Protein AF-A0A2V7KYK0-F1 (afdb_monomer)

Solvent-accessible surface area (backbone atoms only — not comparable to full-atom values): 6645 Å² total; per-residue (Å²): 87,64,73,44,36,27,67,74,42,71,42,61,65,91,53,31,48,58,36,34,31,75,44,101,46,13,29,37,40,36,42,33,38,69,57,74,81,48,58,65,58,26,52,39,36,32,52,40,29,45,52,46,31,56,33,46,62,73,43,48,62,60,68,63,25,61,32,65,76,41,86,59,58,31,48,67,54,40,38,76,42,29,94,59,45,47,61,46,55,46,83,44,98,34,11,17,29,33,42,39,39,27,89,46,67,69,48,23,54,20,43,36,42,34,37,51,52,48,22,64,75,66,74,30,58,56,81,87,128

pLDDT: mean 90.57, std 11.92, range [32.62, 98.75]

Radius of gyration: 13.69 Å; Cα contacts (8 Å, |Δi|>4): 241; chains: 1; bounding box: 33×32×34 Å

Secondary structure (DSSP, 8-state):
-HHHHHHHHSS-SSSEEEEEEEE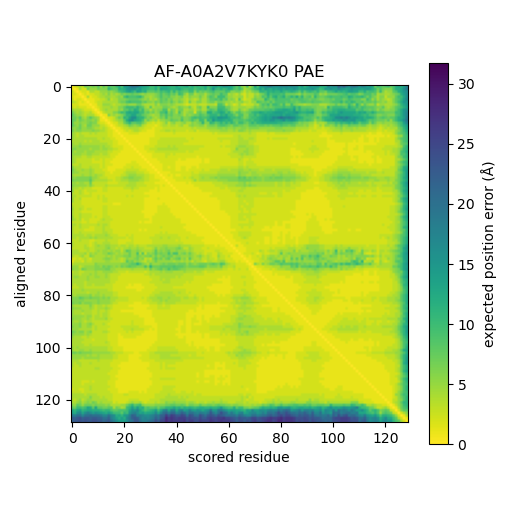TTEEEEEEEES-TT-HHHHHHHHHHHHHHHHHHHTT--HHHHHHHTSPPTTHHHHHHTGGG-EEEEEEETTEEEEEEE-S-HHHHHHHHHHHHHHHHHHTPPP---

Foldseek 3Di:
DQVLCCVLQVDGLVQKAWEWAADPFFTKIDIFGNDLVPVVSQVSQLVSLVVVQVCLLCLHPVSVCSVVVHDQFLSVVSSVCSVFWHWDWDRDSGHIMIDIGGPDVSSRVSSVSRSVSVCVVSVHDYPDD

Structure (mmCIF, N/CA/C/O backbone):
data_AF-A0A2V7KYK0-F1
#
_entry.id   AF-A0A2V7KYK0-F1
#
loop_
_atom_site.group_PDB
_atom_site.id
_atom_site.type_symbol
_atom_site.label_atom_id
_atom_site.label_alt_id
_atom_site.label_comp_id
_atom_site.label_asym_id
_atom_site.label_entity_id
_atom_site.label_seq_id
_atom_site.pdbx_PDB_ins_code
_atom_site.Cartn_x
_atom_site.Cartn_y
_atom_site.Cartn_z
_atom_site.occupancy
_atom_site.B_iso_or_equiv
_atom_site.auth_seq_id
_atom_site.auth_comp_id
_atom_site.auth_asym_id
_atom_site.auth_atom_id
_atom_site.pdbx_PDB_model_num
ATOM 1 N N . MET A 1 1 ? 12.470 -11.228 3.660 1.00 70.94 1 MET A N 1
ATOM 2 C CA . MET A 1 1 ? 11.588 -10.232 3.024 1.00 70.94 1 MET A CA 1
ATOM 3 C C . MET A 1 1 ? 11.741 -10.276 1.511 1.00 70.94 1 MET A C 1
ATOM 5 O O . MET A 1 1 ? 10.728 -10.392 0.851 1.00 70.94 1 MET A O 1
ATOM 9 N N . GLN A 1 2 ? 12.964 -10.324 0.975 1.00 69.69 2 GLN A N 1
ATOM 10 C CA . GLN A 1 2 ? 13.203 -10.191 -0.468 1.00 69.69 2 GLN A CA 1
ATOM 11 C C . GLN A 1 2 ? 12.551 -11.238 -1.363 1.00 69.69 2 GLN A C 1
ATOM 13 O O . GLN A 1 2 ? 11.723 -10.913 -2.203 1.00 69.69 2 GLN A O 1
ATOM 18 N N . GLU A 1 3 ? 12.869 -12.508 -1.132 1.00 73.69 3 GLU A N 1
ATOM 19 C CA . GLU A 1 3 ? 12.295 -13.618 -1.899 1.00 73.69 3 GLU A CA 1
ATOM 20 C C . GLU A 1 3 ? 10.766 -13.662 -1.767 1.00 73.69 3 GLU A C 1
ATOM 22 O O . GLU A 1 3 ? 10.053 -13.943 -2.725 1.00 73.69 3 GLU A O 1
ATOM 27 N N . ARG A 1 4 ? 10.251 -13.303 -0.585 1.00 79.75 4 ARG A N 1
ATOM 28 C CA . ARG A 1 4 ? 8.810 -13.223 -0.309 1.00 79.75 4 ARG A CA 1
ATOM 29 C C . ARG A 1 4 ? 8.159 -12.046 -1.036 1.00 79.75 4 ARG A C 1
ATOM 31 O O . ARG A 1 4 ? 7.073 -12.203 -1.575 1.00 79.75 4 ARG A O 1
ATOM 38 N N . GLY A 1 5 ? 8.835 -10.901 -1.098 1.00 75.44 5 GLY A N 1
ATOM 39 C CA . GLY A 1 5 ? 8.429 -9.736 -1.876 1.00 75.44 5 GLY A CA 1
ATOM 40 C C . GLY A 1 5 ? 8.379 -10.050 -3.367 1.00 75.44 5 GLY A C 1
ATOM 41 O O . GLY A 1 5 ? 7.354 -9.816 -3.995 1.00 75.44 5 GLY A O 1
ATOM 42 N N . ALA A 1 6 ? 9.424 -10.678 -3.909 1.00 78.12 6 ALA A N 1
ATOM 43 C CA . ALA A 1 6 ? 9.454 -11.114 -5.302 1.00 78.12 6 ALA A CA 1
ATOM 44 C C . ALA A 1 6 ? 8.341 -12.123 -5.622 1.00 78.12 6 ALA A C 1
ATOM 46 O O . ALA A 1 6 ? 7.702 -12.024 -6.666 1.00 78.12 6 ALA A O 1
ATOM 47 N N . HIS A 1 7 ? 8.054 -13.048 -4.704 1.00 77.56 7 HIS A N 1
ATOM 48 C CA . HIS A 1 7 ? 6.959 -14.004 -4.857 1.00 77.56 7 HIS A CA 1
ATOM 49 C C . HIS A 1 7 ? 5.573 -13.335 -4.838 1.00 77.56 7 HIS A C 1
ATOM 51 O O . HIS A 1 7 ? 4.716 -13.678 -5.646 1.00 77.56 7 HIS A O 1
ATOM 57 N N . VAL A 1 8 ? 5.351 -12.370 -3.939 1.00 78.19 8 VAL A N 1
ATOM 58 C CA . VAL A 1 8 ? 4.050 -11.695 -3.764 1.00 78.19 8 VAL A CA 1
ATOM 59 C C . VAL A 1 8 ? 3.799 -10.618 -4.827 1.00 78.19 8 VAL A C 1
ATOM 61 O O . VAL A 1 8 ? 2.662 -10.437 -5.264 1.00 78.19 8 VAL A O 1
ATOM 64 N N . MET A 1 9 ? 4.838 -9.889 -5.239 1.00 79.62 9 MET A N 1
ATOM 65 C CA . MET A 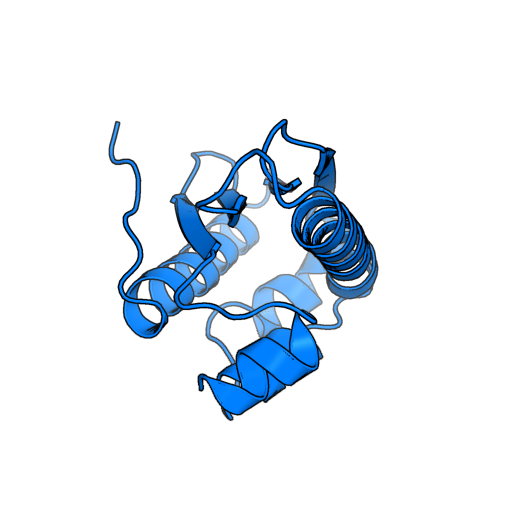1 9 ? 4.741 -8.782 -6.199 1.00 79.62 9 MET A CA 1
ATOM 66 C C . MET A 1 9 ? 5.013 -9.208 -7.642 1.00 79.62 9 MET A C 1
ATOM 68 O O . MET A 1 9 ? 4.661 -8.485 -8.568 1.00 79.62 9 MET A O 1
ATOM 72 N N . GLY A 1 10 ? 5.670 -10.353 -7.850 1.00 76.81 10 GLY A N 1
ATOM 73 C CA . GLY A 1 10 ? 6.100 -10.822 -9.168 1.00 76.81 10 GLY A CA 1
ATOM 74 C C . GLY A 1 10 ? 7.275 -10.039 -9.765 1.00 76.81 10 GLY A C 1
ATOM 75 O O . GLY A 1 10 ? 7.608 -10.241 -10.931 1.00 76.81 10 GLY A O 1
ATOM 76 N N . VAL A 1 11 ? 7.899 -9.141 -8.995 1.00 75.12 11 VAL A N 1
ATOM 77 C CA . VAL A 1 11 ? 9.041 -8.327 -9.429 1.00 75.12 11 VAL A CA 1
ATOM 78 C C . VAL A 1 11 ? 10.137 -8.292 -8.378 1.00 75.12 11 VAL A C 1
ATOM 80 O O . VAL A 1 11 ? 9.877 -8.336 -7.177 1.00 75.12 11 VAL A O 1
ATOM 83 N N . ASP A 1 12 ? 11.376 -8.174 -8.845 1.00 77.00 12 ASP A N 1
ATOM 84 C CA . ASP A 1 12 ? 12.519 -7.945 -7.973 1.00 77.00 12 ASP A CA 1
ATOM 85 C C . ASP A 1 12 ? 12.468 -6.529 -7.370 1.00 77.00 12 ASP A C 1
ATOM 87 O O . ASP A 1 12 ? 12.298 -5.512 -8.055 1.00 77.00 12 ASP A O 1
ATOM 91 N N . GLN A 1 13 ? 12.613 -6.497 -6.051 1.00 68.12 13 GLN A N 1
ATOM 92 C CA . GLN A 1 13 ? 12.573 -5.311 -5.212 1.00 68.12 13 GLN A CA 1
ATOM 93 C C . GLN A 1 13 ? 13.872 -4.498 -5.214 1.00 68.12 13 GLN A C 1
ATOM 95 O O . GLN A 1 13 ? 13.848 -3.353 -4.793 1.00 68.12 13 GLN A O 1
ATOM 100 N N . TYR A 1 14 ? 15.003 -5.033 -5.685 1.00 73.19 14 TYR A N 1
ATOM 101 C CA . TYR A 1 14 ? 16.217 -4.226 -5.889 1.00 73.19 14 TYR A CA 1
ATOM 102 C C . TYR A 1 14 ? 16.135 -3.346 -7.129 1.00 73.19 14 TYR A C 1
ATOM 104 O O . TYR A 1 14 ? 16.791 -2.310 -7.246 1.00 73.19 14 TYR A O 1
ATOM 112 N N . THR A 1 15 ? 15.327 -3.782 -8.083 1.00 82.19 15 THR A N 1
ATOM 113 C CA . THR A 1 15 ? 15.163 -3.138 -9.378 1.00 82.19 15 THR A CA 1
ATOM 114 C C . THR A 1 15 ? 13.842 -2.362 -9.461 1.00 82.19 15 THR A C 1
ATOM 116 O O . THR A 1 15 ? 13.514 -1.796 -10.505 1.00 82.19 15 THR A O 1
ATOM 119 N N . SER A 1 16 ? 13.118 -2.275 -8.341 1.00 85.00 16 SER A N 1
ATOM 120 C CA . SER A 1 16 ? 11.879 -1.515 -8.170 1.00 85.00 16 SER A CA 1
ATOM 121 C C . SER A 1 16 ? 11.945 -0.703 -6.872 1.00 85.00 16 SER A C 1
ATOM 123 O O . SER A 1 16 ? 12.514 -1.161 -5.889 1.00 85.00 16 SER A O 1
ATOM 125 N N . ALA A 1 17 ? 11.379 0.497 -6.843 1.00 87.44 17 ALA A N 1
ATOM 126 C CA . ALA A 1 17 ? 11.409 1.379 -5.683 1.00 87.44 17 ALA A CA 1
ATOM 127 C C . ALA A 1 17 ? 10.003 1.571 -5.114 1.00 87.44 17 ALA A C 1
ATOM 129 O O . ALA A 1 17 ? 9.077 1.933 -5.844 1.00 87.44 17 ALA A O 1
ATOM 130 N N . HIS A 1 18 ? 9.867 1.363 -3.804 1.00 89.81 18 HIS A N 1
ATOM 131 C CA . HIS A 1 18 ? 8.663 1.729 -3.070 1.00 89.81 18 HIS A CA 1
ATOM 132 C C . HIS A 1 18 ? 8.757 3.162 -2.548 1.00 89.81 18 HIS A C 1
ATOM 134 O O . HIS A 1 18 ? 9.802 3.585 -2.053 1.00 89.81 18 HIS A O 1
ATOM 140 N N . VAL A 1 19 ? 7.633 3.872 -2.580 1.00 93.38 19 VAL A N 1
ATOM 141 C CA . VAL A 1 19 ? 7.412 5.099 -1.809 1.00 93.38 19 VAL A CA 1
ATOM 142 C C . VAL A 1 19 ? 6.114 4.928 -1.036 1.00 93.38 19 VAL A C 1
ATOM 144 O O . VAL A 1 19 ? 5.080 4.604 -1.616 1.00 93.38 19 VAL A O 1
ATOM 147 N N . PHE A 1 20 ? 6.167 5.167 0.269 1.00 94.62 20 PHE A N 1
ATOM 148 C CA . PHE A 1 20 ? 4.997 5.148 1.143 1.00 94.62 20 PHE A CA 1
ATOM 149 C C . PHE A 1 20 ? 4.869 6.535 1.757 1.00 94.62 20 PHE A C 1
ATOM 151 O O . PHE A 1 20 ? 5.779 6.995 2.447 1.00 94.62 20 PHE A O 1
ATOM 158 N N . GLU A 1 21 ? 3.763 7.221 1.516 1.00 94.75 21 GLU A N 1
ATOM 159 C CA . GLU A 1 21 ? 3.609 8.620 1.909 1.00 94.75 21 GLU A CA 1
ATOM 160 C C . GLU A 1 21 ? 2.297 8.830 2.653 1.00 94.75 21 GLU A C 1
ATOM 162 O O . GLU A 1 21 ? 1.235 8.391 2.206 1.00 94.75 21 GLU A O 1
ATOM 167 N N . ASP A 1 22 ? 2.399 9.515 3.786 1.00 96.69 22 ASP A N 1
ATOM 168 C CA . ASP A 1 22 ? 1.253 9.930 4.580 1.00 96.69 22 ASP A CA 1
ATOM 169 C C . ASP A 1 22 ? 0.652 11.188 3.953 1.00 96.69 22 ASP A C 1
ATOM 171 O O . ASP A 1 22 ? 1.365 12.108 3.559 1.00 96.69 22 ASP A O 1
ATOM 175 N N . LEU A 1 23 ? -0.672 11.231 3.863 1.00 97.50 23 LEU A N 1
ATOM 176 C CA . LEU A 1 23 ? -1.426 12.371 3.352 1.00 97.50 23 LEU A CA 1
ATOM 177 C C . LEU A 1 23 ? -2.488 12.783 4.384 1.00 97.50 23 LEU A C 1
ATOM 179 O O . LEU A 1 23 ? -2.899 11.946 5.194 1.00 97.50 23 LEU A O 1
ATOM 183 N N . PRO A 1 24 ? -2.966 14.043 4.379 1.00 97.44 24 PRO A N 1
ATOM 184 C CA . PRO A 1 24 ? -3.907 14.528 5.397 1.00 97.44 24 PRO A CA 1
ATOM 185 C C . PRO A 1 24 ? -5.196 13.698 5.530 1.00 97.44 24 PRO A C 1
ATOM 187 O O . PRO A 1 24 ? -5.754 13.585 6.615 1.00 97.44 24 PRO A O 1
ATOM 190 N N . ASP A 1 25 ? -5.652 13.093 4.437 1.00 97.50 25 ASP A N 1
ATOM 191 C CA . ASP A 1 25 ? -6.845 12.246 4.320 1.00 97.50 25 ASP A CA 1
ATOM 192 C C . ASP A 1 25 ? -6.493 10.757 4.103 1.00 97.50 25 ASP A C 1
ATOM 194 O O . ASP A 1 25 ? -7.287 10.006 3.539 1.00 97.50 25 ASP A O 1
ATOM 198 N N . GLY A 1 26 ? -5.296 10.310 4.505 1.00 98.31 26 GLY A N 1
ATOM 199 C CA . GLY A 1 26 ? -4.869 8.905 4.450 1.00 98.31 26 GLY A CA 1
ATOM 200 C C . GLY A 1 26 ? -3.425 8.755 3.976 1.00 98.31 26 GLY A C 1
ATOM 201 O O . GLY A 1 26 ? -2.501 9.186 4.650 1.00 98.31 26 GLY A O 1
ATOM 202 N N . GLY A 1 27 ? -3.197 8.152 2.811 1.00 98.06 27 GLY A N 1
ATOM 203 C CA . GLY A 1 27 ? -1.854 8.099 2.225 1.00 98.06 27 GLY A CA 1
ATOM 204 C C . GLY A 1 27 ? -1.793 7.459 0.844 1.00 98.06 27 GLY A C 1
ATOM 205 O O . GLY A 1 27 ? -2.831 7.163 0.241 1.00 98.06 27 GLY A O 1
ATOM 206 N N . ARG A 1 28 ? -0.580 7.268 0.324 1.00 97.44 28 ARG A N 1
ATOM 207 C CA . ARG A 1 28 ? -0.324 6.592 -0.956 1.00 97.44 28 ARG A CA 1
ATOM 208 C C . ARG A 1 28 ? 0.819 5.588 -0.859 1.00 97.44 28 ARG A C 1
ATOM 210 O O . ARG A 1 28 ? 1.791 5.799 -0.135 1.00 97.44 28 ARG A O 1
ATOM 217 N N . VAL A 1 29 ? 0.710 4.528 -1.654 1.00 96.06 29 VAL A N 1
ATOM 218 C CA . VAL A 1 29 ? 1.799 3.587 -1.934 1.00 96.06 29 VAL A CA 1
ATOM 219 C C . VAL A 1 29 ? 2.114 3.663 -3.415 1.00 96.06 29 VAL A C 1
ATOM 221 O O . VAL A 1 29 ? 1.218 3.510 -4.239 1.00 96.06 29 VAL A O 1
ATOM 224 N N . VAL A 1 30 ? 3.377 3.883 -3.751 1.00 96.12 30 VAL A N 1
ATOM 225 C CA . VAL A 1 30 ? 3.886 3.872 -5.122 1.00 96.12 30 VAL A CA 1
ATOM 226 C C . VAL A 1 30 ? 4.892 2.743 -5.244 1.00 96.12 30 VAL A C 1
ATOM 228 O O . VAL A 1 30 ? 5.743 2.581 -4.370 1.00 96.12 30 VAL A O 1
ATOM 231 N N . LEU A 1 31 ? 4.814 2.002 -6.342 1.00 94.19 31 LEU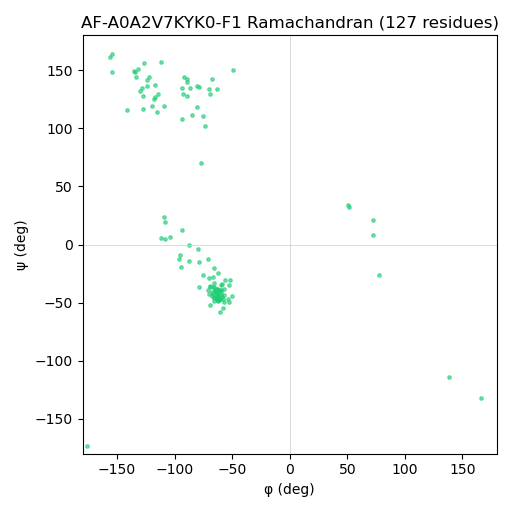 A N 1
ATOM 232 C CA . LEU A 1 31 ? 5.841 1.061 -6.756 1.00 94.19 31 LEU A CA 1
ATOM 233 C C . LEU A 1 31 ? 6.218 1.386 -8.198 1.00 94.19 31 LEU A C 1
ATOM 235 O O . LEU A 1 31 ? 5.381 1.292 -9.094 1.00 94.19 31 LEU A O 1
ATOM 239 N N . ASP A 1 32 ? 7.470 1.778 -8.414 1.00 94.81 32 ASP A N 1
ATOM 240 C CA . ASP A 1 32 ? 7.995 2.129 -9.734 1.00 94.81 32 ASP A CA 1
ATOM 241 C C . ASP A 1 32 ? 9.207 1.253 -10.082 1.00 94.81 32 ASP A C 1
ATOM 243 O O . ASP A 1 32 ? 10.032 0.913 -9.236 1.00 94.81 32 ASP A O 1
ATOM 247 N N . ARG A 1 33 ? 9.334 0.898 -11.359 1.00 94.12 33 ARG A N 1
ATOM 248 C CA . ARG A 1 33 ? 10.477 0.189 -11.931 1.00 94.12 33 ARG A CA 1
ATOM 249 C C . ARG A 1 33 ? 11.635 1.153 -12.179 1.00 94.12 33 ARG A C 1
ATOM 251 O O . ARG A 1 33 ? 11.446 2.230 -12.758 1.00 94.12 33 ARG A O 1
ATOM 258 N N . ASN A 1 34 ? 12.850 0.747 -11.808 1.00 91.50 34 ASN A N 1
ATOM 259 C CA . ASN A 1 34 ? 14.041 1.566 -12.031 1.00 91.50 34 ASN A CA 1
ATOM 260 C C . ASN A 1 34 ? 14.334 1.738 -13.528 1.00 91.50 34 ASN A C 1
ATOM 262 O O . ASN A 1 34 ? 14.527 2.869 -13.970 1.00 91.50 34 ASN A O 1
ATOM 266 N N . ASP A 1 35 ? 14.279 0.656 -14.304 1.00 92.12 35 ASP A N 1
ATOM 267 C CA . ASP A 1 35 ? 14.417 0.682 -15.762 1.00 92.12 35 ASP A CA 1
ATOM 268 C C . ASP A 1 35 ? 13.066 0.991 -16.448 1.00 92.12 35 ASP A C 1
ATOM 270 O O . ASP A 1 35 ? 12.160 0.154 -16.412 1.00 92.12 35 ASP A O 1
ATOM 274 N N . PRO A 1 36 ? 12.894 2.164 -17.090 1.00 91.94 36 PRO A N 1
ATOM 275 C CA . PRO A 1 36 ? 11.646 2.516 -17.768 1.00 91.94 36 PRO A CA 1
ATOM 276 C C . PRO A 1 36 ? 11.393 1.709 -19.054 1.00 91.94 36 PRO A C 1
ATOM 278 O O . PRO A 1 36 ? 10.285 1.758 -19.586 1.00 91.94 36 PRO A O 1
ATOM 281 N N . SER A 1 37 ? 12.393 0.987 -19.571 1.00 94.81 37 SER A N 1
ATOM 282 C CA . SER A 1 37 ? 12.266 0.151 -20.769 1.00 94.81 37 SER A CA 1
ATOM 283 C C . SER A 1 37 ? 11.785 -1.275 -20.470 1.00 94.81 37 SER A C 1
ATOM 285 O O . SER A 1 37 ? 11.308 -1.969 -21.372 1.00 94.81 37 SER A O 1
ATOM 287 N N . ASP A 1 38 ? 11.814 -1.694 -19.200 1.00 94.88 38 ASP A N 1
ATOM 288 C CA . ASP A 1 38 ? 11.338 -3.001 -18.740 1.00 94.88 38 ASP A CA 1
ATOM 289 C C . ASP A 1 38 ? 9.801 -3.035 -18.665 1.00 94.88 38 ASP A C 1
ATOM 291 O O . ASP A 1 38 ? 9.166 -3.048 -17.605 1.00 94.88 38 ASP A O 1
ATOM 295 N N . THR A 1 39 ? 9.169 -3.021 -19.841 1.00 94.81 39 THR A N 1
ATOM 296 C CA . THR A 1 39 ? 7.706 -2.971 -19.962 1.00 94.81 39 THR A CA 1
ATOM 297 C C . THR A 1 39 ? 7.016 -4.194 -19.359 1.00 94.81 39 THR A C 1
ATOM 299 O O . THR A 1 39 ? 5.844 -4.107 -18.990 1.00 94.81 39 THR A O 1
ATOM 302 N N . ALA A 1 40 ? 7.711 -5.332 -19.259 1.00 94.56 40 ALA A N 1
ATOM 303 C CA . ALA A 1 40 ? 7.184 -6.536 -18.633 1.00 94.56 40 ALA A CA 1
ATOM 304 C C . ALA A 1 40 ? 7.045 -6.341 -17.120 1.00 94.56 40 ALA A C 1
ATOM 306 O O . ALA A 1 40 ? 5.940 -6.503 -16.601 1.00 94.56 40 ALA A O 1
ATOM 307 N N . ALA A 1 41 ? 8.107 -5.900 -16.437 1.00 93.19 41 ALA A N 1
ATOM 308 C CA . ALA A 1 41 ? 8.041 -5.612 -15.007 1.00 93.19 41 ALA A CA 1
ATOM 309 C C . ALA A 1 41 ? 7.040 -4.490 -14.691 1.00 93.19 41 ALA A C 1
ATOM 311 O O . ALA A 1 41 ? 6.278 -4.605 -13.734 1.00 93.19 41 ALA A O 1
ATOM 312 N N . ILE A 1 42 ? 6.967 -3.446 -15.525 1.00 96.19 42 ILE A N 1
ATOM 313 C CA . ILE A 1 42 ? 5.985 -2.360 -15.363 1.00 96.19 42 ILE A CA 1
ATOM 314 C C . ILE A 1 42 ? 4.545 -2.897 -15.414 1.00 96.19 42 ILE A C 1
ATOM 316 O O . ILE A 1 42 ? 3.716 -2.517 -14.585 1.00 96.19 42 ILE A O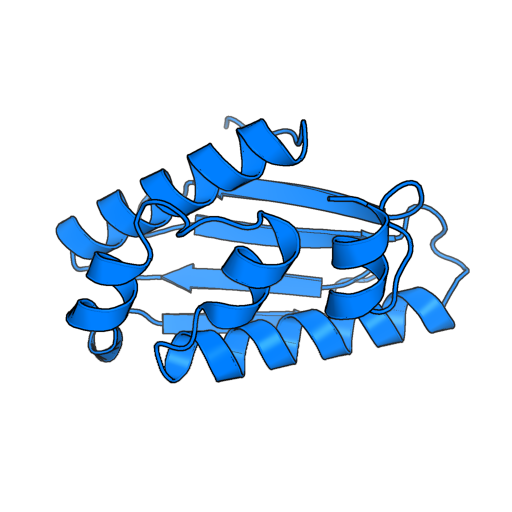 1
ATOM 320 N N . ARG A 1 43 ? 4.228 -3.802 -16.354 1.00 96.25 43 ARG A N 1
ATOM 321 C CA . ARG A 1 43 ? 2.901 -4.441 -16.415 1.00 96.25 43 ARG A CA 1
ATOM 322 C C . ARG A 1 43 ? 2.617 -5.281 -15.171 1.00 96.25 43 ARG A C 1
ATOM 324 O O . ARG A 1 43 ? 1.509 -5.195 -14.645 1.00 96.25 43 ARG A O 1
ATOM 331 N N . THR A 1 44 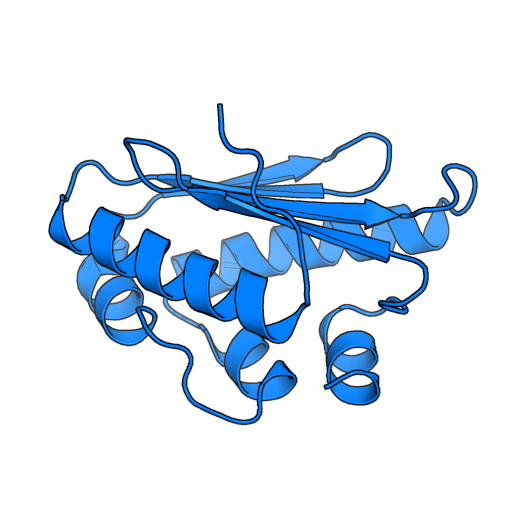? 3.601 -6.038 -14.687 1.00 95.44 44 THR A N 1
ATOM 332 C CA . THR A 1 44 ? 3.469 -6.837 -13.460 1.00 95.44 44 THR A CA 1
ATOM 333 C C . THR A 1 44 ? 3.199 -5.956 -12.241 1.00 95.44 44 THR A C 1
ATOM 335 O O . THR A 1 44 ? 2.267 -6.229 -11.491 1.00 95.44 44 THR A O 1
ATOM 338 N N . ILE A 1 45 ? 3.931 -4.849 -12.086 1.00 95.06 45 ILE A N 1
ATOM 339 C CA . ILE A 1 45 ? 3.714 -3.876 -11.005 1.00 95.06 45 ILE A CA 1
ATOM 340 C C . ILE A 1 45 ? 2.289 -3.315 -11.046 1.00 95.06 45 ILE A C 1
ATOM 342 O O . ILE A 1 45 ? 1.606 -3.276 -10.026 1.00 95.06 45 ILE A O 1
ATOM 346 N N . ARG A 1 46 ? 1.804 -2.908 -12.223 1.00 97.31 46 ARG A N 1
ATOM 347 C CA . ARG A 1 46 ? 0.440 -2.373 -12.374 1.00 97.31 46 ARG A CA 1
ATOM 348 C C . ARG A 1 46 ? -0.633 -3.394 -12.012 1.00 97.31 46 ARG A C 1
ATOM 350 O O . ARG A 1 46 ? -1.614 -3.043 -11.362 1.00 97.31 46 ARG A O 1
ATOM 357 N N . ALA A 1 47 ? -0.459 -4.652 -12.421 1.00 96.19 47 ALA A N 1
ATOM 358 C CA . ALA A 1 47 ? -1.357 -5.733 -12.020 1.00 96.19 47 ALA A CA 1
ATOM 359 C C . ALA A 1 47 ? -1.344 -5.914 -10.495 1.00 96.19 47 ALA A C 1
ATOM 361 O O . ALA A 1 47 ? -2.398 -5.890 -9.864 1.00 96.19 47 ALA A O 1
ATOM 362 N N . HIS A 1 48 ? -0.154 -5.961 -9.894 1.00 94.94 48 HIS A N 1
ATOM 363 C CA . HIS A 1 48 ? 0.000 -6.095 -8.451 1.00 94.94 48 HIS A CA 1
ATOM 364 C C . HIS A 1 48 ? -0.706 -4.975 -7.666 1.00 94.94 48 HIS A C 1
ATOM 366 O O . HIS A 1 48 ? -1.403 -5.248 -6.688 1.00 94.94 48 HIS A O 1
ATOM 372 N N . ILE A 1 49 ? -0.582 -3.720 -8.108 1.00 96.44 49 ILE A N 1
ATOM 373 C CA . ILE A 1 49 ? -1.218 -2.564 -7.461 1.00 96.44 49 ILE A CA 1
ATOM 374 C C . ILE A 1 49 ? -2.756 -2.640 -7.531 1.00 96.44 49 ILE A C 1
ATOM 376 O O . ILE A 1 49 ? -3.427 -2.361 -6.536 1.00 96.44 49 ILE A O 1
ATOM 380 N N . ARG A 1 50 ? -3.332 -3.091 -8.653 1.00 97.12 50 ARG A N 1
ATOM 381 C CA . ARG A 1 50 ? -4.787 -3.335 -8.768 1.00 97.12 50 ARG A CA 1
ATOM 382 C C . ARG A 1 50 ? -5.257 -4.478 -7.871 1.00 97.12 50 ARG A C 1
ATOM 384 O O . ARG A 1 50 ? -6.336 -4.414 -7.274 1.00 97.12 50 ARG A O 1
ATOM 391 N N . ASP A 1 51 ? -4.434 -5.511 -7.725 1.00 95.69 51 ASP A N 1
ATOM 392 C CA . ASP A 1 51 ? -4.747 -6.606 -6.816 1.00 95.69 51 ASP A CA 1
ATOM 393 C C . ASP A 1 51 ? -4.651 -6.172 -5.343 1.00 95.69 51 ASP A C 1
ATOM 395 O O . ASP A 1 51 ? -5.332 -6.751 -4.495 1.00 95.69 51 ASP A O 1
ATOM 399 N N . ILE A 1 52 ? -3.800 -5.191 -5.008 1.00 94.50 52 ILE A N 1
ATOM 400 C CA . ILE A 1 52 ? -3.781 -4.556 -3.680 1.00 94.50 52 ILE A CA 1
ATOM 401 C C . ILE A 1 52 ? -5.080 -3.787 -3.452 1.00 94.50 52 ILE A C 1
ATOM 403 O O . ILE A 1 52 ? -5.707 -3.985 -2.415 1.00 94.50 52 ILE A O 1
ATOM 407 N N . GLU A 1 53 ? -5.509 -2.953 -4.406 1.00 97.25 53 GLU A N 1
ATOM 408 C CA . GLU A 1 53 ? -6.780 -2.222 -4.300 1.00 97.25 53 GLU A CA 1
ATOM 409 C C . GLU A 1 53 ? -7.940 -3.183 -4.007 1.00 97.25 53 GLU A C 1
ATOM 411 O O . GLU A 1 53 ? -8.702 -2.972 -3.063 1.00 97.25 53 GLU A O 1
ATOM 416 N N . THR A 1 54 ? -8.044 -4.264 -4.783 1.00 97.25 54 THR A N 1
ATOM 417 C CA . THR A 1 54 ? -9.120 -5.254 -4.643 1.00 97.25 54 THR A CA 1
ATOM 418 C C . THR A 1 54 ? -9.083 -5.947 -3.280 1.00 97.25 54 THR A C 1
ATOM 420 O O . THR A 1 54 ? -10.104 -6.012 -2.593 1.00 97.25 54 THR A O 1
ATOM 423 N N . ALA A 1 55 ? -7.911 -6.435 -2.860 1.00 96.25 55 ALA A N 1
ATOM 424 C CA . ALA A 1 55 ? -7.757 -7.129 -1.582 1.00 96.25 55 ALA A CA 1
ATOM 425 C C . ALA A 1 55 ? -8.043 -6.199 -0.392 1.00 96.25 55 ALA A C 1
ATOM 427 O O . ALA A 1 55 ? -8.813 -6.544 0.505 1.00 96.25 55 ALA A O 1
ATOM 428 N N . PHE A 1 56 ? -7.503 -4.980 -0.410 1.00 97.06 56 PHE A N 1
ATOM 429 C CA . PHE A 1 56 ? -7.655 -4.046 0.703 1.00 97.06 56 PHE A CA 1
ATOM 430 C C . PHE A 1 56 ? -9.097 -3.545 0.832 1.00 97.06 56 PHE A C 1
ATOM 432 O O . PHE A 1 56 ? -9.602 -3.451 1.950 1.00 97.06 56 PHE A O 1
ATOM 439 N N . ARG A 1 57 ? -9.814 -3.338 -0.284 1.00 96.94 57 ARG A N 1
ATOM 440 C CA . ARG A 1 57 ? -11.265 -3.063 -0.263 1.00 96.94 57 ARG A CA 1
ATOM 441 C C . ARG A 1 57 ? -12.064 -4.183 0.409 1.00 96.94 57 ARG A C 1
ATOM 443 O O . ARG A 1 57 ? -13.057 -3.910 1.080 1.00 96.94 57 ARG A O 1
ATOM 450 N N . ALA A 1 58 ? -11.629 -5.435 0.265 1.00 96.62 58 ALA A N 1
ATOM 451 C CA . ALA A 1 58 ? -12.233 -6.582 0.942 1.00 96.62 58 ALA A CA 1
ATOM 452 C C . ALA A 1 58 ? -11.796 -6.729 2.417 1.00 96.62 58 ALA A C 1
ATOM 454 O O . ALA A 1 58 ? -12.314 -7.594 3.125 1.00 96.62 58 ALA A O 1
ATOM 455 N N . GLY A 1 59 ? -10.876 -5.888 2.904 1.00 95.31 59 GLY A N 1
ATOM 456 C CA . GLY A 1 59 ? -10.262 -6.019 4.227 1.00 95.31 59 GLY A CA 1
ATOM 457 C C . GLY A 1 59 ? -9.262 -7.177 4.324 1.00 95.31 59 GLY A C 1
ATOM 458 O O . GLY A 1 59 ? -8.993 -7.662 5.424 1.00 95.31 59 GLY A O 1
ATOM 459 N N . ASP A 1 60 ? -8.742 -7.644 3.187 1.00 96.44 60 ASP A N 1
ATOM 460 C CA . ASP A 1 60 ? -7.713 -8.676 3.108 1.00 96.44 60 ASP A CA 1
ATOM 461 C C . ASP A 1 60 ? -6.315 -8.045 3.031 1.00 96.44 60 ASP A C 1
ATOM 463 O O . ASP A 1 60 ? -5.905 -7.493 2.009 1.00 96.44 60 ASP A O 1
ATOM 467 N N . PHE A 1 61 ? -5.567 -8.165 4.129 1.00 94.12 61 PHE A N 1
ATOM 468 C CA . PHE A 1 61 ? -4.190 -7.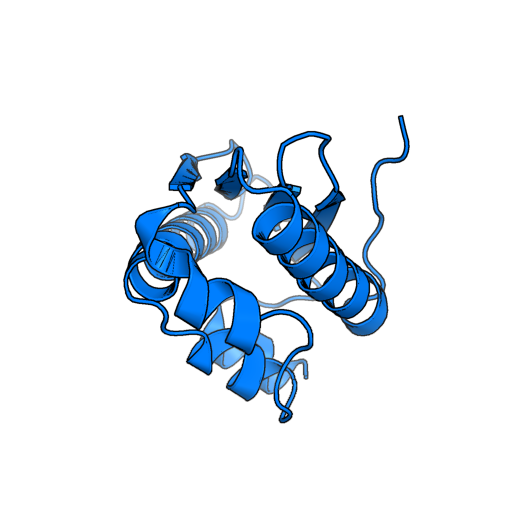682 4.273 1.00 94.12 61 PHE A CA 1
ATOM 469 C C . PHE A 1 61 ? -3.158 -8.824 4.301 1.00 94.12 61 PHE A C 1
ATOM 471 O O . PHE A 1 61 ? -2.023 -8.636 4.745 1.00 94.12 61 PHE A O 1
ATOM 478 N N . SER A 1 62 ? -3.522 -10.013 3.807 1.00 89.12 62 SER A N 1
ATOM 479 C CA . SER A 1 62 ? -2.656 -11.201 3.810 1.00 89.12 62 SER A CA 1
ATOM 480 C C . SER A 1 62 ? -1.320 -10.989 3.087 1.00 89.12 62 SER A C 1
ATOM 482 O O . SER A 1 62 ? -0.283 -11.435 3.579 1.00 89.12 62 SER A O 1
ATOM 484 N N . LYS A 1 63 ? -1.307 -10.255 1.966 1.00 86.94 63 LYS A N 1
ATOM 485 C CA . LYS A 1 63 ? -0.091 -9.971 1.180 1.00 86.94 63 LYS A CA 1
ATOM 486 C C . LYS A 1 63 ? 1.004 -9.268 2.001 1.00 86.94 63 LYS A C 1
ATOM 488 O O . LYS A 1 63 ? 2.107 -9.814 2.081 1.00 86.94 63 LYS A O 1
ATOM 493 N N . PRO A 1 64 ? 0.747 -8.116 2.660 1.00 80.12 64 PRO A N 1
ATOM 494 C CA . PRO A 1 64 ? 1.693 -7.542 3.614 1.00 80.12 64 PRO A CA 1
ATOM 495 C C . PRO A 1 64 ? 2.187 -8.552 4.657 1.00 80.12 64 PRO A C 1
ATOM 497 O O . PRO A 1 64 ? 3.390 -8.649 4.899 1.00 80.12 64 PRO A O 1
ATOM 500 N N . PHE A 1 65 ? 1.298 -9.366 5.232 1.00 86.69 65 PHE A N 1
ATOM 501 C CA . PHE A 1 65 ? 1.701 -10.338 6.253 1.00 86.69 65 PHE A CA 1
ATOM 502 C C . PHE A 1 65 ? 2.670 -11.387 5.702 1.00 86.69 65 PHE A C 1
ATOM 504 O O . PHE A 1 65 ? 3.642 -11.735 6.368 1.00 86.69 65 PHE A O 1
ATOM 511 N N . GLN A 1 66 ? 2.470 -11.848 4.466 1.00 81.44 66 GLN A N 1
ATOM 512 C CA . GLN A 1 66 ? 3.386 -12.775 3.795 1.00 81.44 66 GLN A CA 1
ATOM 513 C C . GLN A 1 66 ? 4.771 -12.144 3.579 1.00 81.44 66 GLN A C 1
ATOM 515 O O . GLN A 1 66 ? 5.799 -12.752 3.904 1.00 81.44 66 GLN A O 1
ATOM 520 N N . VAL A 1 67 ? 4.819 -10.898 3.098 1.00 80.94 67 VAL A N 1
ATOM 521 C CA . VAL A 1 67 ? 6.081 -10.175 2.856 1.00 80.94 67 VAL A CA 1
ATOM 522 C C . VAL A 1 67 ? 6.851 -9.932 4.159 1.00 80.94 67 VAL A C 1
ATOM 524 O O . VAL A 1 67 ? 8.074 -10.118 4.196 1.00 80.94 67 VAL A O 1
ATOM 527 N N . HIS A 1 68 ? 6.148 -9.597 5.245 1.00 83.25 68 HIS A N 1
ATOM 528 C CA . HIS A 1 68 ? 6.759 -9.217 6.522 1.00 83.25 68 HIS A CA 1
ATOM 529 C C . HIS A 1 68 ? 6.868 -10.359 7.545 1.00 83.25 68 HIS A C 1
ATOM 531 O O . HIS A 1 68 ? 7.649 -10.240 8.480 1.00 83.25 68 HIS A O 1
ATOM 537 N N . ALA A 1 69 ? 6.206 -11.504 7.326 1.00 86.25 69 ALA A N 1
ATOM 538 C CA . ALA A 1 69 ? 6.089 -12.625 8.280 1.00 86.25 69 ALA A CA 1
ATOM 539 C C . ALA A 1 69 ? 5.602 -12.197 9.675 1.00 86.25 69 ALA A C 1
ATOM 541 O O . ALA A 1 69 ? 5.983 -12.779 10.686 1.00 86.25 69 ALA A O 1
ATOM 542 N N . GLN A 1 70 ? 4.764 -11.167 9.717 1.00 85.50 70 GLN A N 1
ATOM 543 C CA . GLN A 1 70 ? 4.107 -10.686 10.922 1.00 85.50 70 GLN A CA 1
ATOM 544 C C . GLN A 1 70 ? 2.839 -9.937 10.538 1.00 85.50 70 GLN A C 1
ATOM 546 O O . GLN A 1 70 ? 2.688 -9.501 9.392 1.00 85.50 70 GLN A O 1
ATOM 551 N N . GLN A 1 71 ? 1.945 -9.765 11.504 1.00 87.94 71 GLN A N 1
ATOM 552 C CA . GLN A 1 71 ? 0.843 -8.831 11.350 1.00 87.94 71 GLN A CA 1
ATOM 553 C C . GLN A 1 71 ? 1.415 -7.417 11.211 1.00 87.94 71 GLN A C 1
ATOM 555 O O . GLN A 1 71 ? 2.325 -7.028 11.942 1.00 87.94 71 GLN A O 1
ATOM 560 N N . VAL A 1 72 ? 0.911 -6.670 10.235 1.00 92.56 72 VAL A N 1
ATOM 561 C CA . VAL A 1 72 ? 1.355 -5.299 9.986 1.00 92.56 72 VAL A CA 1
ATOM 562 C C . VAL A 1 72 ? 0.497 -4.345 10.824 1.00 92.56 72 VAL A C 1
ATOM 564 O O . VAL A 1 72 ? -0.732 -4.431 10.738 1.00 92.56 72 VAL A O 1
ATOM 567 N N . PRO A 1 73 ? 1.104 -3.446 11.617 1.00 96.50 73 PRO A N 1
ATOM 568 C CA . PRO A 1 73 ? 0.386 -2.419 12.372 1.00 96.50 73 PRO A CA 1
ATOM 569 C C . PRO A 1 73 ? -0.623 -1.628 11.518 1.00 96.50 73 PRO A C 1
ATOM 571 O O . PRO A 1 73 ? -0.469 -1.514 10.301 1.00 96.50 73 PRO A O 1
ATOM 574 N N . GLY A 1 74 ? -1.702 -1.144 12.133 1.00 97.06 74 GLY A N 1
ATOM 575 C CA . GLY A 1 74 ? -2.811 -0.454 11.460 1.00 97.06 74 GLY A CA 1
ATOM 576 C C . GLY A 1 74 ? -3.811 -1.349 10.709 1.00 97.06 74 GLY A C 1
ATOM 577 O O . GLY A 1 74 ? -4.982 -0.988 10.589 1.00 97.06 74 GLY A O 1
ATOM 578 N N . THR A 1 75 ? -3.416 -2.541 10.242 1.00 97.19 75 THR A N 1
ATOM 579 C CA . THR A 1 75 ? -4.264 -3.353 9.339 1.00 97.19 75 THR A CA 1
ATOM 580 C C . THR A 1 75 ? -5.564 -3.871 9.962 1.00 97.19 75 THR A C 1
ATOM 582 O O . THR A 1 75 ? -6.577 -3.925 9.265 1.00 97.19 75 THR A O 1
ATOM 585 N N . GLU A 1 76 ? -5.593 -4.187 11.261 1.00 97.06 76 GLU A N 1
ATOM 586 C CA . GLU A 1 76 ? -6.839 -4.594 11.936 1.00 97.06 76 GLU A CA 1
ATOM 587 C C . GLU A 1 76 ? -7.851 -3.445 11.991 1.00 97.06 76 GLU A C 1
ATOM 589 O O . GLU A 1 76 ? -9.004 -3.617 11.602 1.00 97.06 76 GLU A O 1
ATOM 594 N N . VAL A 1 77 ? -7.409 -2.236 12.351 1.00 98.31 77 VAL A N 1
ATOM 595 C CA . VAL A 1 77 ? -8.278 -1.049 12.355 1.00 98.31 77 VAL A CA 1
ATOM 596 C C . VAL A 1 77 ? -8.748 -0.723 10.938 1.00 98.31 77 VAL A C 1
ATOM 598 O O . VAL A 1 77 ? -9.928 -0.444 10.728 1.00 98.31 77 VAL A O 1
ATOM 601 N N . MET A 1 78 ? -7.863 -0.811 9.939 1.00 98.31 78 MET A N 1
ATOM 602 C CA . MET A 1 78 ? -8.245 -0.616 8.536 1.00 98.31 78 MET A CA 1
ATOM 603 C C . MET A 1 78 ? -9.305 -1.636 8.086 1.00 98.31 78 MET A C 1
ATOM 605 O O . MET A 1 78 ? -10.252 -1.274 7.389 1.00 98.31 78 MET A O 1
ATOM 609 N N . LYS A 1 79 ? -9.199 -2.897 8.520 1.00 97.81 79 LYS A N 1
ATOM 610 C CA . LYS A 1 79 ? -10.176 -3.956 8.232 1.00 97.81 79 LYS A CA 1
ATOM 611 C C . LYS A 1 79 ? -11.527 -3.709 8.904 1.00 97.81 79 LYS A C 1
ATOM 613 O O . LYS A 1 79 ? -12.570 -3.881 8.264 1.00 97.81 79 LYS A O 1
ATOM 618 N N . GLU A 1 80 ? -11.521 -3.303 10.172 1.00 98.12 80 GLU A N 1
ATOM 619 C CA . GLU A 1 80 ? -12.727 -2.939 10.926 1.00 98.12 80 GLU A CA 1
ATOM 620 C C . GLU A 1 80 ? -13.431 -1.723 10.310 1.00 98.12 80 GLU A C 1
ATOM 622 O O . GLU A 1 80 ? -14.657 -1.689 10.209 1.00 98.12 80 GLU A O 1
ATOM 627 N N . ARG A 1 81 ? -12.652 -0.746 9.832 1.00 97.75 81 ARG A N 1
ATOM 628 C CA . ARG A 1 81 ? -13.130 0.511 9.240 1.00 97.75 81 ARG A CA 1
ATOM 629 C C . ARG A 1 81 ? -13.258 0.468 7.718 1.00 97.75 81 ARG A C 1
ATOM 631 O O . ARG A 1 81 ? -13.490 1.506 7.108 1.00 97.75 81 ARG A O 1
ATOM 638 N N . ARG A 1 82 ? -13.189 -0.706 7.080 1.00 96.75 82 ARG A N 1
ATOM 639 C CA . ARG A 1 82 ? -13.158 -0.831 5.606 1.00 96.75 82 ARG A CA 1
ATOM 640 C C . ARG A 1 82 ? -14.280 -0.085 4.873 1.00 96.75 82 ARG A C 1
ATOM 642 O O . ARG A 1 82 ? -14.076 0.383 3.763 1.00 96.75 82 ARG A O 1
ATOM 649 N N . ALA A 1 83 ? -15.456 0.052 5.493 1.00 97.56 83 ALA A N 1
ATOM 650 C CA . ALA A 1 83 ? -16.606 0.736 4.900 1.00 97.56 83 ALA A CA 1
ATOM 651 C C . ALA A 1 83 ? -16.388 2.246 4.691 1.00 97.56 83 ALA A C 1
ATOM 653 O O . ALA A 1 83 ? -17.099 2.851 3.894 1.00 97.56 83 ALA A O 1
ATOM 654 N N . VAL A 1 84 ? -15.424 2.848 5.397 1.00 98.19 84 VAL A N 1
ATOM 655 C CA . VAL A 1 84 ? -15.090 4.278 5.305 1.00 98.19 84 VAL A CA 1
ATOM 656 C C . VAL A 1 84 ? -13.720 4.534 4.669 1.00 98.19 84 VAL A C 1
ATOM 658 O O . VAL A 1 84 ? -13.294 5.684 4.601 1.00 98.19 84 VAL A O 1
ATOM 661 N N . ILE A 1 85 ? -13.039 3.491 4.175 1.00 98.62 85 ILE A N 1
ATOM 662 C CA . ILE A 1 85 ? -11.745 3.616 3.496 1.00 98.62 85 ILE A CA 1
ATOM 663 C C . ILE A 1 85 ? -11.917 3.336 2.002 1.00 98.62 85 ILE A C 1
ATOM 665 O O . ILE A 1 85 ? -12.297 2.243 1.587 1.00 98.62 85 ILE A O 1
ATOM 669 N N . GLY A 1 86 ? -11.601 4.335 1.184 1.00 98.56 86 GLY A N 1
ATOM 670 C CA . GLY A 1 86 ? -11.487 4.204 -0.261 1.00 98.56 86 GLY A CA 1
ATOM 671 C C . GLY A 1 86 ? -10.071 3.810 -0.673 1.00 98.56 86 GLY A C 1
ATOM 672 O O . GLY A 1 86 ? -9.093 4.342 -0.150 1.00 98.56 86 GLY A O 1
ATOM 673 N N . TYR A 1 87 ? -9.968 2.923 -1.657 1.00 98.50 87 TYR A N 1
ATOM 674 C CA . TYR A 1 87 ? -8.710 2.552 -2.310 1.00 98.50 87 TYR A CA 1
ATOM 675 C C . TYR A 1 87 ? -8.851 2.799 -3.806 1.00 98.50 87 TYR A C 1
ATOM 677 O O . TYR A 1 87 ? -9.889 2.443 -4.358 1.00 98.50 87 TYR A O 1
ATOM 685 N N . GLU A 1 88 ? -7.850 3.375 -4.458 1.00 98.50 88 GLU A N 1
ATOM 686 C CA . GLU A 1 88 ? -7.877 3.664 -5.897 1.00 98.50 88 GLU A CA 1
ATOM 687 C C . GLU A 1 88 ? -6.502 3.399 -6.507 1.00 98.50 88 GLU A C 1
ATOM 689 O O . GLU A 1 88 ? -5.530 4.057 -6.127 1.00 98.50 88 GLU A O 1
ATOM 694 N N . ALA A 1 89 ? -6.411 2.421 -7.413 1.00 98.06 89 ALA A N 1
ATOM 695 C CA . ALA A 1 89 ? -5.196 2.150 -8.167 1.00 98.06 89 ALA A CA 1
ATOM 696 C C . ALA A 1 89 ? -5.114 3.008 -9.436 1.00 98.06 89 ALA A C 1
ATOM 698 O O . ALA A 1 89 ? -6.053 3.047 -10.231 1.00 98.06 89 ALA A O 1
ATOM 699 N N . THR A 1 90 ? -3.943 3.592 -9.683 1.00 98.19 90 THR A N 1
ATOM 700 C CA . THR A 1 90 ? -3.644 4.346 -10.905 1.00 98.19 90 THR A CA 1
ATOM 701 C C . THR A 1 90 ? -2.355 3.837 -11.541 1.00 98.19 90 THR A C 1
ATOM 703 O O . THR A 1 90 ? -1.335 3.645 -10.873 1.00 98.19 90 THR A O 1
ATOM 706 N N . ASP A 1 91 ? -2.384 3.635 -12.858 1.00 97.94 91 ASP A N 1
ATOM 707 C CA . ASP A 1 91 ? -1.186 3.306 -13.629 1.00 97.94 91 ASP A CA 1
ATOM 708 C C . ASP A 1 91 ? -0.255 4.520 -13.709 1.00 97.94 91 ASP A C 1
ATOM 710 O O . ASP A 1 91 ? -0.665 5.626 -14.060 1.00 97.94 91 ASP A O 1
ATOM 714 N N . ARG A 1 92 ? 1.036 4.293 -13.469 1.00 97.12 92 ARG A N 1
ATOM 715 C CA . ARG A 1 92 ? 2.101 5.289 -13.625 1.00 97.12 92 ARG A CA 1
ATOM 716 C C . ARG A 1 92 ? 3.010 4.917 -14.791 1.00 97.12 92 ARG A C 1
ATOM 718 O O . ARG A 1 92 ? 3.120 3.732 -15.116 1.00 97.12 92 ARG A O 1
ATOM 725 N N . PRO A 1 93 ? 3.740 5.867 -15.408 1.00 96.25 93 PRO A N 1
ATOM 726 C CA . PRO A 1 93 ? 4.644 5.562 -16.520 1.00 96.25 93 PRO A CA 1
ATOM 727 C C . PRO A 1 93 ? 5.643 4.436 -16.223 1.00 96.25 93 PRO A C 1
ATOM 729 O O . PRO A 1 93 ? 5.928 3.635 -17.107 1.00 96.25 93 PRO A O 1
ATOM 732 N N . ARG A 1 94 ? 6.112 4.337 -14.972 1.00 95.50 94 ARG A N 1
ATOM 733 C CA . ARG A 1 94 ? 7.113 3.356 -14.526 1.00 95.50 94 ARG A CA 1
ATOM 734 C C . ARG A 1 94 ? 6.547 2.255 -13.627 1.00 95.50 94 ARG A C 1
ATOM 736 O O . ARG A 1 94 ? 7.311 1.424 -13.157 1.00 95.50 94 ARG A O 1
ATOM 743 N N . GLY A 1 95 ? 5.240 2.204 -13.400 1.00 96.56 95 GLY A N 1
ATOM 744 C CA . GLY A 1 95 ? 4.669 1.283 -12.424 1.00 96.56 95 GLY A CA 1
ATOM 745 C C . GLY A 1 95 ? 3.227 1.624 -12.099 1.00 96.56 95 GLY A C 1
ATOM 746 O O . GLY A 1 95 ? 2.432 1.855 -13.013 1.00 96.56 95 GLY A O 1
ATOM 747 N N . GLY A 1 96 ? 2.892 1.664 -10.814 1.00 97.00 96 GLY A N 1
ATOM 748 C CA . GLY A 1 96 ? 1.550 1.983 -10.341 1.00 97.00 96 GLY A CA 1
ATOM 749 C C . GLY A 1 96 ? 1.549 2.555 -8.931 1.00 97.00 96 GLY A C 1
ATOM 750 O O . GLY A 1 96 ? 2.526 2.451 -8.187 1.00 97.00 96 GLY A O 1
ATOM 751 N N . GLU A 1 97 ? 0.435 3.170 -8.569 1.00 97.62 97 GLU A N 1
ATOM 752 C CA . GLU A 1 97 ? 0.175 3.647 -7.216 1.00 97.62 97 GLU A CA 1
ATOM 753 C C . GLU A 1 97 ? -1.206 3.226 -6.738 1.00 97.62 97 GLU A C 1
ATOM 755 O O . GLU A 1 97 ? -2.124 3.086 -7.542 1.00 97.62 97 GLU A O 1
ATOM 760 N N . VAL A 1 98 ? -1.353 3.060 -5.427 1.00 98.12 98 VAL A N 1
ATOM 761 C CA . VAL A 1 98 ? -2.655 2.969 -4.770 1.00 98.12 98 VAL A CA 1
ATOM 762 C C . VAL A 1 98 ? -2.807 4.123 -3.791 1.00 98.12 98 VAL A C 1
ATOM 764 O O . VAL A 1 98 ? -1.979 4.333 -2.897 1.00 98.12 98 VAL A O 1
ATOM 767 N N . ARG A 1 99 ? -3.891 4.877 -3.957 1.00 98.38 99 ARG A N 1
ATOM 768 C CA . ARG A 1 99 ? -4.305 5.934 -3.044 1.00 98.38 99 ARG A CA 1
ATOM 769 C C . ARG A 1 99 ? -5.278 5.367 -2.018 1.00 98.38 99 ARG A C 1
ATOM 771 O O . ARG A 1 99 ? -6.255 4.729 -2.392 1.00 98.38 99 ARG A O 1
ATOM 778 N N . ILE A 1 100 ? -5.022 5.626 -0.738 1.00 98.50 100 ILE A N 1
ATOM 779 C CA . ILE A 1 100 ? -5.838 5.166 0.391 1.00 98.50 100 ILE A CA 1
ATOM 780 C C . ILE A 1 100 ? -6.446 6.390 1.076 1.00 98.50 100 ILE A C 1
ATOM 782 O O . ILE A 1 100 ? -5.695 7.206 1.612 1.00 98.50 100 ILE A O 1
ATOM 786 N N . ARG A 1 101 ? -7.773 6.551 1.032 1.00 98.62 101 ARG A N 1
ATOM 787 C CA . ARG A 1 101 ? -8.480 7.758 1.498 1.00 98.62 101 ARG A CA 1
ATOM 788 C C . ARG A 1 101 ? -9.540 7.452 2.541 1.00 98.62 101 ARG A C 1
ATOM 790 O O . ARG A 1 101 ? -10.265 6.474 2.403 1.00 98.62 101 ARG A O 1
ATOM 797 N N . SER A 1 102 ? -9.672 8.319 3.535 1.00 98.44 102 SER A N 1
ATOM 798 C CA . SER A 1 102 ? -10.747 8.274 4.525 1.00 98.44 102 SER A CA 1
ATOM 799 C C . SER A 1 102 ? -10.998 9.665 5.107 1.00 98.44 102 SER A C 1
ATOM 801 O O . SER A 1 102 ? -10.072 10.459 5.248 1.00 98.44 102 SER A O 1
ATOM 803 N N . SER A 1 103 ? -12.246 9.948 5.485 1.00 97.69 103 SER A N 1
ATOM 804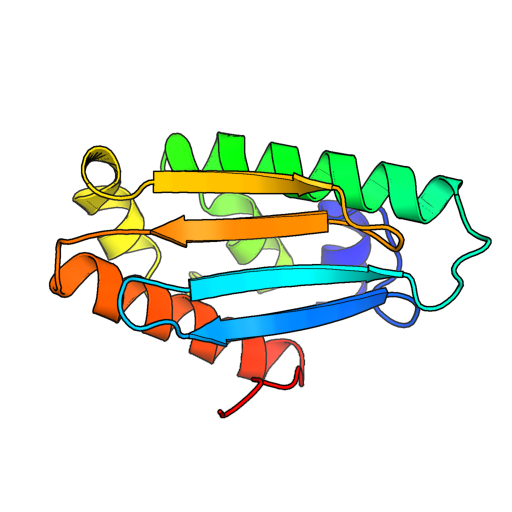 C CA . SER A 1 103 ? -12.599 11.099 6.331 1.00 97.69 103 SER A CA 1
ATOM 805 C C . SER A 1 103 ? -12.705 10.738 7.819 1.00 97.69 103 SER A C 1
ATOM 807 O O . SER A 1 103 ? -12.869 11.620 8.657 1.00 97.69 103 SER A O 1
ATOM 809 N N . ASP A 1 104 ? -12.656 9.448 8.159 1.00 98.44 104 ASP A N 1
ATOM 810 C CA . ASP A 1 104 ? -12.618 8.954 9.537 1.00 98.44 104 ASP A CA 1
ATOM 811 C C . ASP A 1 104 ? -11.183 9.063 10.076 1.00 98.44 104 ASP A C 1
ATOM 813 O O . ASP A 1 104 ? -10.255 8.457 9.535 1.00 98.44 104 ASP A O 1
ATOM 817 N N . THR A 1 105 ? -10.996 9.855 11.133 1.00 98.19 105 THR A N 1
ATOM 818 C CA . THR A 1 105 ? -9.670 10.170 11.690 1.00 98.19 105 THR A CA 1
ATOM 819 C C . THR A 1 105 ?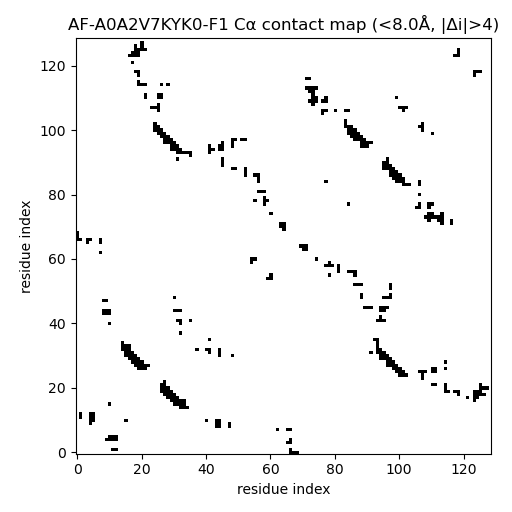 -8.980 8.960 12.317 1.00 98.19 105 THR A C 1
ATOM 821 O O . THR A 1 105 ? -7.752 8.891 12.304 1.00 98.19 105 THR A O 1
ATOM 824 N N . VAL A 1 106 ? -9.742 7.980 12.815 1.00 98.44 106 VAL A N 1
ATOM 825 C CA . VAL A 1 106 ? -9.199 6.723 13.351 1.00 98.44 106 VAL A CA 1
ATOM 826 C C . VAL A 1 106 ? -8.634 5.873 12.213 1.00 98.44 106 VAL A C 1
ATOM 828 O O . VAL A 1 106 ? -7.528 5.347 12.322 1.00 98.44 106 VAL A O 1
ATOM 831 N N . ALA A 1 107 ? -9.346 5.793 11.089 1.00 98.50 107 ALA A N 1
ATOM 832 C CA . AL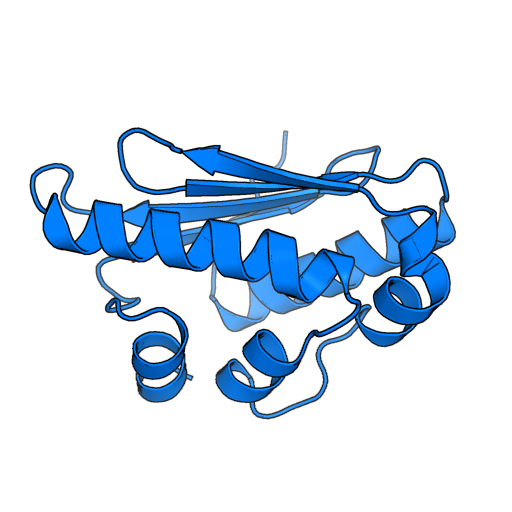A A 1 107 ? -8.866 5.129 9.887 1.00 98.50 107 ALA A CA 1
ATOM 833 C C . ALA A 1 107 ? -7.638 5.835 9.290 1.00 98.50 107 ALA A C 1
ATOM 835 O O . ALA A 1 107 ? -6.700 5.153 8.889 1.00 98.50 107 ALA A O 1
ATOM 836 N N . VAL A 1 108 ? -7.600 7.174 9.268 1.00 98.75 108 VAL A N 1
ATOM 837 C CA . VAL A 1 108 ? -6.413 7.928 8.816 1.00 98.75 108 VAL A CA 1
ATOM 838 C C . VAL A 1 108 ? -5.194 7.609 9.686 1.00 98.75 108 VAL A C 1
ATOM 840 O O . VAL A 1 108 ? -4.142 7.277 9.145 1.00 98.75 108 VAL A O 1
ATOM 843 N N . ALA A 1 109 ? -5.342 7.610 11.014 1.00 98.50 109 ALA A N 1
ATOM 844 C CA . ALA A 1 109 ? -4.253 7.249 11.922 1.00 98.50 109 ALA A CA 1
ATOM 845 C C . ALA A 1 109 ? -3.748 5.811 11.686 1.00 98.50 109 ALA A C 1
ATOM 847 O O . ALA A 1 109 ? -2.541 5.577 11.649 1.00 98.50 109 ALA A O 1
ATOM 848 N N . ALA A 1 110 ? -4.655 4.857 11.454 1.00 98.50 110 ALA A N 1
ATOM 849 C CA . ALA A 1 110 ? -4.290 3.477 11.135 1.00 98.50 110 ALA A CA 1
ATOM 850 C C . ALA A 1 110 ? -3.576 3.342 9.778 1.00 98.50 110 ALA A C 1
ATOM 852 O O . ALA A 1 110 ? -2.639 2.555 9.645 1.00 98.50 110 ALA A O 1
ATOM 853 N N . ILE A 1 111 ? -3.979 4.128 8.774 1.00 98.50 111 ILE A N 1
ATOM 854 C CA . ILE A 1 111 ? -3.289 4.194 7.479 1.00 98.50 111 ILE A CA 1
ATOM 855 C C . ILE A 1 111 ? -1.857 4.708 7.670 1.00 98.50 111 ILE A C 1
ATOM 857 O O . ILE A 1 111 ? -0.929 4.130 7.108 1.00 98.50 111 ILE A O 1
ATOM 861 N N . HIS A 1 112 ? -1.653 5.750 8.479 1.00 98.38 112 HIS A N 1
ATOM 862 C CA . HIS A 1 112 ? -0.311 6.270 8.775 1.00 98.38 112 HIS A CA 1
ATOM 863 C C . HIS A 1 112 ? 0.546 5.252 9.530 1.00 98.38 112 HIS A C 1
ATOM 865 O O . HIS A 1 112 ? 1.721 5.093 9.208 1.00 98.38 112 HIS A O 1
ATOM 871 N N . GLU A 1 113 ? -0.031 4.505 10.474 1.00 98.06 113 GLU A N 1
ATOM 872 C CA . GLU A 1 113 ? 0.669 3.425 11.179 1.00 98.06 113 GLU A CA 1
ATOM 873 C C . GLU A 1 113 ? 1.130 2.321 10.209 1.00 98.06 113 GLU A C 1
ATOM 875 O O . GLU A 1 113 ? 2.301 1.925 10.212 1.00 98.06 113 GLU A O 1
ATOM 880 N N . PHE A 1 114 ? 0.234 1.889 9.314 1.00 97.56 114 PHE A N 1
ATOM 881 C CA . PHE A 1 114 ? 0.548 0.940 8.247 1.00 97.56 114 PHE A CA 1
ATOM 882 C C . PHE A 1 114 ? 1.692 1.451 7.357 1.00 97.56 114 PHE A C 1
ATOM 884 O O . PHE A 1 114 ? 2.665 0.734 7.117 1.00 97.56 114 PHE A O 1
ATOM 891 N N . LEU A 1 115 ? 1.616 2.698 6.884 1.00 96.38 115 LEU A N 1
ATOM 892 C CA . LEU A 1 115 ? 2.616 3.279 5.983 1.00 96.38 115 LEU A CA 1
ATOM 893 C C . LEU A 1 115 ? 3.964 3.519 6.671 1.00 96.38 115 LEU A C 1
ATOM 895 O O . LEU A 1 115 ? 5.008 3.298 6.055 1.00 96.38 115 LEU A O 1
ATOM 899 N N . ALA A 1 116 ? 3.968 3.915 7.944 1.00 95.25 116 ALA A N 1
ATOM 900 C CA . ALA A 1 116 ? 5.186 4.089 8.728 1.00 95.25 116 ALA A CA 1
ATOM 901 C C . ALA A 1 116 ? 5.940 2.766 8.887 1.00 95.25 116 ALA A C 1
ATOM 903 O O . ALA A 1 116 ? 7.151 2.713 8.646 1.00 95.25 116 ALA A O 1
ATOM 904 N N . PHE A 1 117 ? 5.220 1.687 9.206 1.00 94.25 117 PHE A N 1
ATOM 905 C CA . PHE A 1 117 ? 5.804 0.352 9.257 1.00 94.25 117 PHE A CA 1
ATOM 906 C C . PHE A 1 117 ? 6.404 -0.045 7.903 1.00 94.25 117 PHE A C 1
ATOM 908 O O . PHE A 1 117 ? 7.539 -0.523 7.839 1.00 94.25 117 PHE A O 1
ATOM 915 N N . GLN A 1 118 ? 5.678 0.195 6.808 1.00 91.81 118 GLN A N 1
ATOM 916 C CA . GLN A 1 118 ? 6.166 -0.113 5.467 1.00 91.81 118 GLN A CA 1
ATOM 917 C C . GLN A 1 118 ? 7.438 0.675 5.117 1.00 91.81 118 GLN A C 1
ATOM 919 O O . GLN A 1 118 ? 8.425 0.075 4.689 1.00 91.81 118 GLN A O 1
ATOM 924 N N . ARG A 1 119 ? 7.484 1.992 5.374 1.00 92.00 119 ARG A N 1
ATOM 925 C CA . ARG A 1 119 ? 8.707 2.796 5.169 1.00 92.00 119 ARG A CA 1
ATOM 926 C C . ARG A 1 119 ? 9.900 2.207 5.903 1.00 92.00 119 ARG A C 1
ATOM 928 O O . ARG A 1 119 ? 10.965 2.058 5.305 1.00 92.00 119 ARG A O 1
ATOM 935 N N . GLN A 1 120 ? 9.713 1.851 7.173 1.00 90.00 120 GLN A N 1
ATOM 936 C CA . GLN A 1 120 ? 10.781 1.302 8.000 1.00 90.00 120 GLN A CA 1
ATOM 937 C C . GLN A 1 120 ? 11.285 -0.036 7.453 1.00 90.00 120 GLN A C 1
ATOM 939 O O . GLN A 1 120 ? 12.490 -0.232 7.322 1.00 90.00 120 GLN A O 1
ATOM 944 N N . GLN A 1 121 ? 10.378 -0.955 7.112 1.00 87.69 121 GLN A N 1
ATOM 945 C CA . GLN A 1 121 ? 10.762 -2.283 6.635 1.00 87.69 121 GLN A CA 1
ATOM 946 C C . GLN A 1 121 ? 11.455 -2.226 5.271 1.00 87.69 121 GLN A C 1
ATOM 948 O O . GLN A 1 121 ? 12.447 -2.921 5.055 1.00 87.69 121 GLN A O 1
ATOM 953 N N . HIS A 1 122 ? 10.967 -1.388 4.358 1.00 82.69 122 HIS A N 1
ATOM 954 C CA . HIS A 1 122 ? 11.485 -1.291 2.991 1.00 82.69 122 HIS A CA 1
ATOM 955 C C . HIS A 1 122 ? 12.652 -0.309 2.837 1.00 82.69 122 HIS A C 1
ATOM 957 O O . HIS A 1 122 ? 13.166 -0.171 1.733 1.00 82.69 122 HIS A O 1
ATOM 963 N N . HIS A 1 123 ? 13.085 0.359 3.916 1.00 82.75 123 HIS A N 1
ATOM 964 C CA . HIS A 1 123 ? 14.081 1.443 3.870 1.00 82.75 123 HIS A CA 1
ATOM 965 C C . HIS A 1 123 ? 13.719 2.508 2.816 1.00 82.75 123 HIS A C 1
ATOM 967 O O . HIS A 1 123 ? 14.579 3.069 2.137 1.00 82.75 123 HIS A O 1
ATOM 973 N N . ALA A 1 124 ? 12.416 2.738 2.651 1.00 79.12 124 ALA A N 1
ATOM 974 C CA . ALA A 1 124 ? 11.850 3.577 1.610 1.00 79.12 124 ALA A CA 1
ATOM 975 C C . ALA A 1 124 ? 11.679 5.016 2.106 1.00 79.12 124 ALA A C 1
ATOM 977 O O . ALA A 1 124 ? 11.328 5.255 3.264 1.00 79.12 124 ALA A O 1
ATOM 978 N N . GLY A 1 125 ? 11.890 5.983 1.212 1.00 62.59 125 GLY A N 1
ATOM 979 C CA . GLY A 1 125 ? 11.634 7.388 1.514 1.00 62.59 125 GLY A CA 1
ATOM 980 C C . GLY A 1 125 ? 10.140 7.664 1.708 1.00 62.59 125 GLY A C 1
ATOM 981 O O . GLY A 1 125 ? 9.298 7.115 0.995 1.00 62.59 125 GLY A O 1
ATOM 982 N N . GLY A 1 126 ? 9.816 8.549 2.651 1.00 56.28 126 GLY A N 1
ATOM 983 C CA . GLY A 1 126 ? 8.591 9.344 2.591 1.00 56.28 126 GLY A CA 1
ATOM 984 C C . GLY A 1 126 ? 8.929 10.678 1.930 1.00 56.28 126 GLY A C 1
ATOM 985 O O . GLY A 1 126 ? 9.948 11.278 2.274 1.00 56.28 126 GLY A O 1
ATOM 986 N N . HIS A 1 127 ? 8.120 11.151 0.983 1.00 45.84 127 HIS A N 1
ATOM 987 C CA . HIS A 1 127 ? 8.217 12.556 0.598 1.00 45.84 127 HIS A CA 1
ATOM 988 C C . HIS A 1 127 ? 7.594 13.376 1.727 1.00 45.84 127 HIS A C 1
ATOM 990 O O . HIS A 1 127 ? 6.380 13.425 1.870 1.00 45.84 127 HIS A O 1
ATOM 996 N N . ALA A 1 128 ? 8.440 13.969 2.565 1.00 34.06 128 ALA A N 1
ATOM 997 C CA . ALA A 1 128 ? 8.024 15.081 3.399 1.00 34.06 128 ALA A CA 1
ATOM 998 C C . ALA A 1 128 ? 7.930 16.311 2.494 1.00 34.06 128 ALA A C 1
ATOM 1000 O O . ALA A 1 128 ? 8.959 16.776 2.003 1.00 34.06 128 ALA A O 1
ATOM 1001 N N . MET A 1 129 ? 6.713 16.794 2.255 1.00 32.62 129 MET A N 1
ATOM 1002 C CA . MET A 1 129 ? 6.441 18.189 1.909 1.00 32.62 129 MET A CA 1
ATOM 1003 C C . MET A 1 129 ? 5.196 18.624 2.670 1.00 32.62 129 MET A C 1
ATOM 1005 O O . MET A 1 129 ? 4.144 17.981 2.468 1.00 32.62 129 MET A O 1
#

Nearest PDB structures (foldseek):
  3vke-assembly1_A  TM=5.583E-01  e=2.220E+00  Homo sapiens
  3vke-assembly4_D  TM=5.018E-01  e=2.519E+00  Homo sapiens

Sequence (129 aa):
MQERGAHVMGVDQYTSAHVFEDLPDGGRVVLDRNDPSDTAAIRTIRAHIRDIETAFRAGDFSKPFQVHAQQVPGTEVMKERRAVIGYEATDRPRGGEVRIRSSDTVAVAAIHEFLAFQRQQHHAGGHAM

Mean predicted aligned error: 4.06 Å